Protein AF-A0A3A1YLL5-F1 (afdb_monomer)

Sequence (174 aa):
MNLFQMTNPRQRRIVLMLLIAIVAGILSAFVKDGWESTFPPRGVNDVPPPVLFLEVFGVNVADKTYTILGVTGNWAAMLTHLIFSIVMAAIYCVLAEILPKVRMFKGAVFGYAAALSAHYVVLPMLGIPREFSIPGFLSELGGTLLWIWSIEVFRAYMREGATGYKNAEDMPVK

Organism: NCBI:txid2028574

Structure (mmCIF, N/CA/C/O backbone):
data_AF-A0A3A1YLL5-F1
#
_entry.id   AF-A0A3A1YLL5-F1
#
loop_
_atom_site.group_PDB
_atom_site.id
_atom_site.type_symbol
_atom_site.label_atom_id
_atom_site.label_alt_id
_atom_site.label_comp_id
_atom_site.label_asym_id
_atom_site.label_entity_id
_atom_site.label_seq_id
_atom_site.pdbx_PDB_ins_code
_atom_site.Cartn_x
_atom_site.Cartn_y
_atom_site.Cartn_z
_atom_site.occupancy
_atom_site.B_iso_or_equiv
_atom_site.auth_seq_id
_atom_site.auth_comp_id
_atom_site.auth_asym_id
_atom_site.auth_atom_id
_atom_site.pdbx_PDB_model_num
ATOM 1 N N . MET A 1 1 ? -3.828 -9.958 23.311 1.00 66.69 1 MET A N 1
ATOM 2 C CA . MET A 1 1 ? -4.683 -10.072 22.106 1.00 66.69 1 MET A CA 1
ATOM 3 C C . MET A 1 1 ? -4.225 -11.245 21.257 1.00 66.69 1 MET A C 1
ATOM 5 O O . MET A 1 1 ? -3.043 -11.300 20.922 1.00 66.69 1 MET A O 1
ATOM 9 N N . ASN A 1 2 ? -5.146 -12.154 20.930 1.00 88.44 2 ASN A N 1
ATOM 10 C CA . ASN A 1 2 ? -4.920 -13.284 20.016 1.00 88.44 2 ASN A CA 1
ATOM 11 C C . ASN A 1 2 ? -4.678 -12.769 18.576 1.00 88.44 2 ASN A C 1
ATOM 13 O O . ASN A 1 2 ? -5.120 -11.670 18.236 1.00 88.44 2 ASN A O 1
ATOM 17 N N . LEU A 1 3 ? -3.971 -13.540 17.741 1.00 85.44 3 LEU A N 1
ATOM 18 C CA . LEU A 1 3 ? -3.705 -13.237 16.332 1.00 85.44 3 LEU A CA 1
ATOM 19 C C . LEU A 1 3 ? -4.995 -13.004 15.533 1.00 85.44 3 LEU A C 1
ATOM 21 O O . LEU A 1 3 ? -5.035 -12.098 14.711 1.00 85.44 3 LEU A O 1
ATOM 25 N N . PHE A 1 4 ? -6.044 -13.776 15.825 1.00 92.62 4 PHE A N 1
ATOM 26 C CA . PHE A 1 4 ? -7.328 -13.745 15.113 1.00 92.62 4 PHE A CA 1
ATOM 27 C C . PHE A 1 4 ? -8.428 -12.973 15.854 1.00 92.62 4 PHE A C 1
ATOM 29 O O . PHE A 1 4 ? -9.604 -13.073 15.513 1.00 92.62 4 PHE A O 1
ATOM 36 N N . GLN A 1 5 ? -8.073 -12.219 16.898 1.00 94.19 5 GLN A N 1
ATOM 37 C CA . GLN A 1 5 ? -9.057 -11.453 17.657 1.00 94.19 5 GLN A CA 1
ATOM 38 C C . GLN A 1 5 ? -9.631 -10.330 16.792 1.00 94.19 5 GLN A C 1
ATOM 40 O O . GLN A 1 5 ? -8.902 -9.425 16.398 1.00 94.19 5 GLN A O 1
ATOM 45 N N . MET A 1 6 ? -10.936 -10.371 16.536 1.00 97.00 6 MET A N 1
ATOM 46 C CA . MET A 1 6 ? -11.632 -9.356 15.746 1.00 97.00 6 MET A CA 1
ATOM 47 C C . MET A 1 6 ? -12.156 -8.208 16.624 1.00 97.00 6 MET A C 1
ATOM 49 O O . MET A 1 6 ? -12.424 -8.391 17.812 1.00 97.00 6 MET A O 1
ATOM 53 N N . THR A 1 7 ? -12.347 -7.030 16.031 1.00 97.12 7 THR A N 1
ATOM 54 C CA . THR A 1 7 ? -12.995 -5.865 16.669 1.00 97.12 7 THR A CA 1
ATOM 55 C C . THR A 1 7 ? -14.506 -6.065 16.816 1.00 97.12 7 THR A C 1
ATOM 57 O O . THR A 1 7 ? -15.091 -6.903 16.122 1.00 97.12 7 THR A O 1
ATOM 60 N N . ASN A 1 8 ? -15.182 -5.290 17.672 1.00 96.75 8 ASN A N 1
ATOM 61 C CA . ASN A 1 8 ? -16.643 -5.359 17.776 1.00 96.75 8 ASN A CA 1
ATOM 62 C C . ASN A 1 8 ? -17.290 -4.798 16.490 1.00 96.75 8 ASN A C 1
ATOM 64 O O . ASN A 1 8 ? -16.961 -3.676 16.097 1.00 96.75 8 ASN A O 1
ATOM 68 N N . PRO A 1 9 ? -18.244 -5.503 15.847 1.00 96.56 9 PRO A N 1
ATOM 69 C CA . PRO A 1 9 ? -18.922 -5.013 14.645 1.00 96.56 9 PRO A CA 1
ATOM 70 C C . PRO A 1 9 ? -19.507 -3.597 14.760 1.00 96.56 9 PRO A C 1
ATOM 72 O O . PRO A 1 9 ? -19.460 -2.848 13.788 1.00 96.56 9 PRO A O 1
ATOM 75 N N . ARG A 1 10 ? -19.991 -3.187 15.943 1.00 96.50 10 ARG A N 1
ATOM 76 C CA . ARG A 1 10 ? -20.566 -1.845 16.174 1.00 96.50 10 ARG A CA 1
ATOM 77 C C . ARG A 1 10 ? -19.543 -0.709 16.074 1.00 96.50 10 ARG A C 1
ATOM 79 O O . ARG A 1 10 ? -19.911 0.428 15.771 1.00 96.50 10 ARG A O 1
ATOM 86 N N . GLN A 1 11 ? -18.269 -1.012 16.312 1.00 96.94 11 GLN A N 1
ATOM 87 C CA . GLN A 1 11 ? -17.168 -0.050 16.250 1.00 96.94 11 GLN A CA 1
ATOM 88 C C . GLN A 1 11 ? -16.622 0.131 14.825 1.00 96.94 11 GLN A C 1
ATOM 90 O O . GLN A 1 11 ? -15.926 1.110 14.553 1.00 96.94 11 GLN A O 1
ATOM 95 N N . ARG A 1 12 ? -16.930 -0.798 13.908 1.00 97.31 12 ARG A N 1
ATOM 96 C CA . ARG A 1 12 ? -16.380 -0.810 12.548 1.00 97.31 12 ARG A CA 1
ATOM 97 C C . ARG A 1 12 ? -17.029 0.265 11.680 1.00 97.31 12 ARG A C 1
ATOM 99 O O . ARG A 1 12 ? -18.240 0.494 11.733 1.00 97.31 12 ARG A O 1
ATOM 106 N N . ARG A 1 13 ? -16.227 0.906 10.836 1.00 97.88 13 ARG A N 1
ATOM 107 C CA . ARG A 1 13 ? -16.648 1.926 9.867 1.00 97.88 13 ARG A CA 1
ATOM 108 C C . ARG A 1 13 ? -16.160 1.549 8.470 1.00 97.88 13 ARG A C 1
ATOM 110 O O . ARG A 1 13 ? -15.304 2.209 7.899 1.00 97.88 13 ARG A O 1
ATOM 117 N N . ILE A 1 14 ? -16.715 0.469 7.916 1.00 98.31 14 ILE A N 1
ATOM 118 C CA . ILE A 1 14 ? -16.252 -0.120 6.645 1.00 98.31 14 ILE A CA 1
ATOM 119 C C . ILE A 1 14 ? -16.345 0.868 5.478 1.00 98.31 14 ILE A C 1
ATOM 121 O O . ILE A 1 14 ? -15.374 1.039 4.750 1.00 98.31 14 ILE A O 1
ATOM 125 N N . VAL A 1 15 ? -17.470 1.576 5.337 1.00 98.38 15 VAL A N 1
ATOM 126 C CA . VAL A 1 15 ? -17.636 2.586 4.275 1.00 98.38 15 VAL A CA 1
ATOM 127 C C . VAL A 1 15 ? -16.593 3.698 4.408 1.00 98.38 15 VAL A C 1
ATOM 129 O O . VAL A 1 15 ? -15.952 4.061 3.429 1.00 98.38 15 VAL A O 1
ATOM 132 N N . LEU A 1 16 ? -16.355 4.182 5.632 1.00 98.50 16 LEU A N 1
ATOM 133 C CA . LEU A 1 16 ? -15.312 5.173 5.900 1.00 98.50 16 LEU A CA 1
ATOM 134 C C . LEU A 1 16 ? -13.921 4.639 5.527 1.00 98.50 16 LEU A C 1
ATOM 136 O O . LEU A 1 16 ? -13.140 5.369 4.929 1.00 98.50 16 LEU A O 1
ATOM 140 N N . MET A 1 17 ? -13.613 3.375 5.838 1.00 98.69 17 MET A N 1
ATOM 141 C CA . MET A 1 17 ? -12.328 2.764 5.479 1.00 98.69 17 MET A CA 1
ATOM 142 C C . MET A 1 17 ? -12.115 2.708 3.968 1.00 98.69 17 MET A C 1
ATOM 144 O O . MET A 1 17 ? -11.004 2.963 3.517 1.00 98.69 17 MET A O 1
ATOM 148 N N . LEU A 1 18 ? -13.162 2.419 3.190 1.00 98.75 18 LEU A N 1
ATOM 149 C CA . LEU A 1 18 ? -13.087 2.430 1.727 1.00 98.75 18 LEU A CA 1
ATOM 150 C C . LEU A 1 18 ? -12.832 3.841 1.181 1.00 98.75 18 LEU A C 1
ATOM 152 O O . LEU A 1 18 ? -11.998 4.004 0.298 1.00 98.75 18 LEU A O 1
ATOM 156 N N . LEU A 1 19 ? -13.483 4.867 1.738 1.00 98.69 19 LEU A N 1
ATOM 157 C CA . LEU A 1 19 ? -13.240 6.261 1.341 1.00 98.69 19 LEU A CA 1
ATOM 158 C C . LEU A 1 19 ? -11.813 6.713 1.683 1.00 98.69 19 LEU A C 1
ATOM 160 O O . LEU A 1 19 ? -11.126 7.308 0.855 1.00 98.69 19 LEU A O 1
ATOM 164 N N . ILE A 1 20 ? -11.344 6.386 2.888 1.00 98.75 20 ILE A N 1
ATOM 165 C CA . ILE A 1 20 ? -9.977 6.670 3.336 1.00 98.75 20 ILE A CA 1
ATOM 166 C C . ILE A 1 20 ? -8.951 5.939 2.464 1.00 98.75 20 ILE A C 1
ATOM 168 O O . ILE A 1 20 ? -7.919 6.513 2.122 1.00 98.75 20 ILE A O 1
ATOM 172 N N . ALA A 1 21 ? -9.231 4.696 2.071 1.00 98.69 21 ALA A N 1
ATOM 173 C CA . ALA A 1 21 ? -8.340 3.898 1.240 1.00 98.69 21 ALA A CA 1
ATOM 174 C C . ALA A 1 21 ? -8.070 4.507 -0.139 1.00 98.69 21 ALA A C 1
ATOM 176 O O . ALA A 1 21 ? -6.970 4.336 -0.653 1.00 98.69 21 ALA A O 1
ATOM 177 N N . ILE A 1 22 ? -9.020 5.248 -0.717 1.00 98.75 22 ILE A N 1
ATOM 178 C CA . ILE A 1 22 ? -8.796 5.965 -1.981 1.00 98.75 22 ILE A CA 1
ATOM 179 C C . ILE A 1 22 ? -7.676 6.992 -1.794 1.00 98.75 22 ILE A C 1
ATOM 181 O O . ILE A 1 22 ? -6.692 6.983 -2.529 1.00 98.75 22 ILE A O 1
ATOM 185 N N . VAL A 1 23 ? -7.783 7.833 -0.762 1.00 98.75 23 VAL A N 1
ATOM 186 C CA . VAL A 1 23 ? -6.782 8.870 -0.467 1.00 98.75 23 VAL A CA 1
ATOM 187 C C . VAL A 1 23 ? -5.444 8.241 -0.076 1.00 98.75 23 VAL A C 1
ATOM 189 O O . VAL A 1 23 ? -4.405 8.590 -0.633 1.00 98.75 23 VAL A O 1
ATOM 192 N N . ALA A 1 24 ? -5.468 7.272 0.841 1.00 98.69 24 ALA A N 1
ATOM 193 C CA . ALA A 1 24 ? -4.274 6.578 1.308 1.00 98.69 24 ALA A CA 1
ATOM 194 C C . ALA A 1 24 ? -3.558 5.828 0.170 1.00 98.69 24 ALA A C 1
ATOM 196 O O . ALA A 1 24 ? -2.332 5.869 0.079 1.00 98.69 24 ALA A O 1
ATOM 197 N N . GLY A 1 25 ? -4.309 5.178 -0.721 1.00 98.62 25 GLY A N 1
ATOM 198 C CA . GLY A 1 25 ? -3.788 4.460 -1.881 1.00 98.62 25 GLY A CA 1
ATOM 199 C C . GLY A 1 25 ? -3.133 5.383 -2.905 1.00 98.62 25 GLY A C 1
ATOM 200 O O . GLY A 1 25 ? -2.037 5.082 -3.373 1.00 98.62 25 GLY A O 1
ATOM 201 N N . ILE A 1 26 ? -3.747 6.536 -3.198 1.00 98.62 26 ILE A N 1
ATOM 202 C CA . ILE A 1 26 ? -3.168 7.538 -4.105 1.00 98.62 26 ILE A CA 1
ATOM 203 C C . ILE A 1 26 ? -1.854 8.080 -3.540 1.00 98.62 26 ILE A C 1
ATOM 205 O O . ILE A 1 26 ? -0.824 8.034 -4.209 1.00 98.62 26 ILE A O 1
ATOM 209 N N . LEU A 1 27 ? -1.868 8.563 -2.296 1.00 98.62 27 LEU A N 1
ATOM 210 C CA . LEU A 1 27 ? -0.688 9.185 -1.690 1.00 98.62 27 LEU A CA 1
ATOM 211 C C . LEU A 1 27 ? 0.453 8.180 -1.504 1.00 98.62 27 LEU A C 1
ATOM 213 O O . LEU A 1 27 ? 1.604 8.493 -1.795 1.00 98.62 27 LEU A O 1
ATOM 217 N N . SER A 1 28 ? 0.145 6.954 -1.077 1.00 98.50 28 SER A N 1
ATOM 218 C CA . SER A 1 28 ? 1.159 5.906 -0.928 1.00 98.50 28 SER A CA 1
ATOM 219 C C . SER A 1 28 ? 1.750 5.450 -2.264 1.00 98.50 28 SER A C 1
ATOM 221 O O . SER A 1 28 ? 2.937 5.128 -2.300 1.00 98.50 28 SER A O 1
ATOM 223 N N . ALA A 1 29 ? 0.984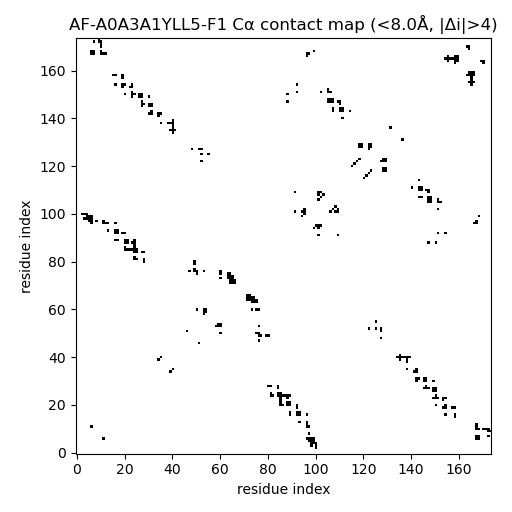 5.469 -3.363 1.00 97.69 29 ALA A N 1
ATOM 224 C CA . ALA A 1 29 ? 1.519 5.171 -4.692 1.00 97.69 29 ALA A CA 1
ATOM 225 C C . ALA A 1 29 ? 2.632 6.158 -5.072 1.00 97.69 29 ALA A C 1
ATOM 227 O O . ALA A 1 29 ? 3.690 5.729 -5.521 1.00 97.69 29 ALA A O 1
ATOM 228 N N . PHE A 1 30 ? 2.433 7.455 -4.810 1.00 97.19 30 PHE A N 1
ATOM 229 C CA . PHE A 1 30 ? 3.466 8.472 -5.028 1.00 97.19 30 PHE A CA 1
ATOM 230 C C . PHE A 1 30 ? 4.668 8.310 -4.093 1.00 97.19 30 PHE A C 1
ATOM 232 O O . PHE A 1 30 ? 5.800 8.522 -4.516 1.00 97.19 30 PHE A O 1
ATOM 239 N N . VAL A 1 31 ? 4.457 7.895 -2.839 1.00 98.12 31 VAL A N 1
ATOM 240 C CA . VAL A 1 31 ? 5.571 7.585 -1.922 1.00 98.12 31 VAL A CA 1
ATOM 241 C C . VAL A 1 31 ? 6.416 6.428 -2.461 1.00 98.12 31 VAL A C 1
ATOM 243 O O . VAL A 1 31 ? 7.645 6.510 -2.458 1.00 98.12 31 VAL A O 1
ATOM 246 N N . LYS A 1 32 ? 5.772 5.361 -2.947 1.00 96.44 32 LYS A N 1
ATOM 247 C CA . LYS A 1 32 ? 6.456 4.210 -3.551 1.00 96.44 32 LYS A CA 1
ATOM 248 C C . LYS A 1 32 ? 7.209 4.611 -4.816 1.00 96.44 32 LYS A C 1
ATOM 250 O O . LYS A 1 32 ? 8.373 4.258 -4.953 1.00 96.44 32 LYS A O 1
ATOM 255 N N . ASP A 1 33 ? 6.574 5.380 -5.692 1.00 93.81 33 ASP A N 1
ATOM 256 C CA . ASP A 1 33 ? 7.180 5.865 -6.935 1.00 93.81 33 ASP A CA 1
ATOM 257 C C . ASP A 1 33 ? 8.387 6.786 -6.675 1.00 93.81 33 ASP A C 1
ATOM 259 O O . ASP A 1 33 ? 9.442 6.640 -7.294 1.00 93.81 33 ASP A O 1
ATOM 263 N N . GLY A 1 34 ? 8.293 7.668 -5.673 1.00 95.50 34 GLY A N 1
ATOM 264 C CA . GLY A 1 34 ? 9.414 8.502 -5.233 1.00 95.50 34 GLY A CA 1
ATOM 265 C C . GLY A 1 34 ? 10.584 7.685 -4.671 1.00 95.50 34 GLY A C 1
ATOM 266 O O . GLY A 1 34 ? 11.748 7.992 -4.947 1.00 95.50 34 GLY A O 1
ATOM 267 N N . TRP A 1 35 ? 10.290 6.610 -3.930 1.00 97.19 35 TRP A N 1
ATOM 268 C CA . TRP A 1 35 ? 11.315 5.662 -3.488 1.00 97.19 35 TRP A CA 1
ATOM 269 C C . TRP A 1 35 ? 11.985 4.968 -4.674 1.00 97.19 35 TRP A C 1
ATOM 271 O O . TRP A 1 35 ? 13.209 4.959 -4.751 1.00 97.19 35 TRP A O 1
ATOM 281 N N . GLU A 1 36 ? 11.210 4.428 -5.615 1.00 93.50 36 GLU A N 1
ATOM 282 C CA . GLU A 1 36 ? 11.748 3.720 -6.784 1.00 93.50 36 GLU A CA 1
ATOM 283 C C . GLU A 1 36 ? 12.529 4.640 -7.726 1.00 93.50 36 GLU A C 1
ATOM 285 O O . GLU A 1 36 ? 13.500 4.202 -8.335 1.00 93.50 36 GLU A O 1
ATOM 290 N N . SER A 1 37 ? 12.174 5.923 -7.794 1.00 90.88 37 SER A N 1
ATOM 291 C CA . SER A 1 37 ? 12.952 6.922 -8.533 1.00 90.88 37 SER A CA 1
ATOM 292 C C . SER A 1 37 ? 14.329 7.172 -7.907 1.00 90.88 37 SER A C 1
ATOM 294 O O . SER A 1 37 ? 15.292 7.444 -8.618 1.00 90.88 37 SER A O 1
ATOM 296 N N . THR A 1 38 ? 14.438 7.070 -6.577 1.00 94.06 38 THR A N 1
ATOM 297 C CA . THR A 1 38 ? 15.698 7.287 -5.845 1.00 94.06 38 THR A CA 1
ATOM 298 C C . THR A 1 38 ? 16.539 6.014 -5.769 1.00 94.06 38 THR A C 1
ATOM 300 O O . THR A 1 38 ? 17.763 6.060 -5.881 1.00 94.06 38 THR A O 1
ATOM 303 N N . PHE A 1 39 ? 15.886 4.870 -5.571 1.00 94.50 39 PHE A N 1
ATOM 304 C CA . PHE A 1 39 ? 16.518 3.566 -5.443 1.00 94.50 39 PHE A CA 1
ATOM 305 C C . PHE A 1 39 ? 15.796 2.551 -6.341 1.00 94.50 39 PHE A C 1
ATOM 307 O O . PHE A 1 39 ? 14.889 1.855 -5.878 1.00 94.50 39 PHE A O 1
ATOM 314 N N . PRO A 1 40 ? 16.166 2.466 -7.632 1.00 92.88 40 PRO A N 1
ATOM 315 C CA . PRO A 1 40 ? 15.441 1.660 -8.610 1.00 92.88 40 PRO A CA 1
ATOM 316 C C . PRO A 1 40 ? 15.437 0.161 -8.278 1.00 92.88 40 PRO A C 1
ATOM 318 O O . PRO A 1 40 ? 16.490 -0.401 -7.967 1.00 92.88 40 PRO A O 1
ATOM 321 N N . PRO A 1 41 ? 14.282 -0.528 -8.378 1.00 91.19 41 PRO A N 1
ATOM 322 C CA . PRO A 1 41 ? 14.200 -1.969 -8.137 1.00 91.19 41 PRO A CA 1
ATOM 323 C C . PRO A 1 41 ? 14.626 -2.813 -9.348 1.00 91.19 41 PRO A C 1
ATOM 325 O O . PRO A 1 41 ? 14.665 -4.040 -9.250 1.00 91.19 41 PRO A O 1
ATOM 328 N N . ARG A 1 42 ? 14.887 -2.167 -10.490 1.00 89.56 42 ARG A N 1
ATOM 329 C CA . ARG A 1 42 ? 15.156 -2.773 -11.799 1.00 89.56 42 ARG A CA 1
ATOM 330 C C . ARG A 1 42 ? 16.065 -1.872 -12.641 1.00 89.56 42 ARG A C 1
ATOM 332 O O . ARG A 1 42 ? 16.243 -0.697 -12.312 1.00 89.56 42 ARG A O 1
ATOM 339 N N . GLY A 1 43 ? 16.663 -2.433 -13.685 1.00 86.50 43 GLY A N 1
ATOM 340 C CA . GLY A 1 43 ? 17.537 -1.729 -14.616 1.00 86.50 43 GLY A CA 1
ATOM 341 C C . GLY A 1 43 ? 16.792 -0.712 -15.481 1.00 86.50 43 GLY A C 1
ATOM 342 O O . GLY A 1 43 ? 15.574 -0.757 -15.631 1.00 86.50 43 GLY A O 1
ATOM 343 N N . VAL A 1 44 ? 17.547 0.210 -16.083 1.00 81.38 44 VAL A N 1
ATOM 344 C CA . VAL A 1 44 ? 17.004 1.308 -16.910 1.00 81.38 44 VAL A CA 1
ATOM 345 C C . VAL A 1 44 ? 16.271 0.797 -18.157 1.00 81.38 44 VAL A C 1
ATOM 347 O O . VAL A 1 44 ? 15.332 1.436 -18.620 1.00 81.38 44 VAL A O 1
ATOM 350 N N . ASN A 1 45 ? 16.684 -0.358 -18.682 1.00 83.44 45 ASN A N 1
ATOM 351 C CA . ASN A 1 45 ? 16.112 -0.954 -19.891 1.00 83.44 45 ASN A CA 1
ATOM 352 C C . ASN A 1 45 ? 15.038 -2.013 -19.590 1.00 83.44 45 ASN A C 1
ATOM 354 O O . ASN A 1 45 ? 14.490 -2.598 -20.524 1.00 83.44 45 ASN A O 1
ATOM 358 N N . ASP A 1 46 ? 14.744 -2.273 -18.313 1.00 86.44 46 ASP A N 1
ATOM 359 C CA . ASP A 1 46 ? 13.796 -3.313 -17.930 1.00 86.44 46 ASP A CA 1
ATOM 360 C C . ASP A 1 46 ? 12.366 -2.802 -18.077 1.00 86.44 46 ASP A C 1
ATOM 362 O O . ASP A 1 46 ? 12.000 -1.734 -17.572 1.00 86.44 46 ASP A O 1
ATOM 366 N N . VAL A 1 47 ? 11.524 -3.602 -18.728 1.00 86.25 47 VAL A N 1
ATOM 367 C CA . VAL A 1 47 ? 10.109 -3.275 -18.884 1.00 86.25 47 VAL A CA 1
ATOM 368 C C . VAL A 1 47 ? 9.410 -3.385 -17.519 1.00 86.25 47 VAL A C 1
ATOM 370 O O . VAL A 1 47 ? 9.468 -4.437 -16.876 1.00 86.25 47 VAL A O 1
ATOM 373 N N . PRO A 1 48 ? 8.731 -2.328 -17.037 1.00 87.62 48 PRO A N 1
ATOM 374 C CA . PRO A 1 48 ? 8.046 -2.367 -15.751 1.00 87.62 48 PRO A CA 1
ATOM 375 C C . PRO A 1 48 ? 6.934 -3.433 -15.711 1.00 87.62 48 PRO A C 1
ATOM 377 O O . PRO A 1 48 ? 6.175 -3.549 -16.675 1.00 87.62 48 PRO A O 1
ATOM 380 N N . PRO A 1 49 ? 6.719 -4.129 -14.576 1.00 90.25 49 PRO A N 1
ATOM 381 C CA . PRO A 1 49 ? 5.638 -5.110 -14.449 1.00 90.25 49 PRO A CA 1
ATOM 382 C C . PRO A 1 49 ? 4.233 -4.607 -14.827 1.00 90.25 49 PRO A C 1
ATOM 384 O O . PRO A 1 49 ? 3.494 -5.381 -15.428 1.00 90.25 49 PRO A O 1
ATOM 387 N N . PRO A 1 50 ? 3.835 -3.342 -14.554 1.00 91.38 50 PRO A N 1
ATOM 388 C CA . PRO A 1 50 ? 2.535 -2.834 -14.996 1.00 91.38 50 PRO A CA 1
ATOM 389 C C . PRO A 1 50 ? 2.346 -2.823 -16.519 1.00 91.38 50 PRO A C 1
ATOM 391 O O . PRO A 1 50 ? 1.226 -3.005 -16.986 1.00 91.38 50 PRO A O 1
ATOM 394 N N . VAL A 1 51 ? 3.422 -2.631 -17.292 1.00 92.00 51 VAL A N 1
ATOM 395 C CA . VAL A 1 51 ? 3.379 -2.710 -18.761 1.00 92.00 51 VAL A CA 1
ATOM 396 C C . VAL A 1 51 ? 3.113 -4.148 -19.191 1.00 92.00 51 VAL A C 1
ATOM 398 O O . VAL A 1 51 ? 2.124 -4.403 -19.872 1.00 92.00 51 VAL A O 1
ATOM 401 N N . LEU A 1 52 ? 3.936 -5.086 -18.716 1.00 92.06 52 LEU A N 1
ATOM 402 C CA . LEU A 1 52 ? 3.808 -6.507 -19.051 1.00 92.06 52 LEU A CA 1
ATOM 403 C C . LEU A 1 52 ? 2.441 -7.063 -18.626 1.00 92.06 52 LEU A C 1
ATOM 405 O O . LEU A 1 52 ? 1.817 -7.829 -19.354 1.00 92.06 52 LEU A O 1
ATOM 409 N N . PHE A 1 53 ? 1.940 -6.635 -17.464 1.00 93.81 53 PHE A N 1
ATOM 410 C CA . PHE A 1 53 ? 0.613 -7.000 -16.976 1.00 93.81 53 PHE A CA 1
ATOM 411 C C . PHE A 1 53 ? -0.489 -6.576 -17.951 1.00 93.81 53 PHE A C 1
ATOM 413 O O . PHE A 1 53 ? -1.365 -7.375 -18.261 1.00 93.81 53 PHE A O 1
ATOM 420 N N . LEU A 1 54 ? -0.451 -5.340 -18.454 1.00 94.56 54 LEU A N 1
ATOM 421 C CA . LEU A 1 54 ? -1.427 -4.850 -19.428 1.00 94.56 54 LEU A CA 1
ATOM 422 C C . LEU A 1 54 ? -1.329 -5.596 -20.771 1.00 94.56 54 LEU A C 1
ATOM 424 O O . LEU A 1 54 ? -2.359 -5.920 -21.367 1.00 94.56 54 LEU A O 1
ATOM 428 N N . GLU A 1 55 ? -0.116 -5.921 -21.219 1.00 93.75 55 GLU A N 1
ATOM 429 C CA . GLU A 1 55 ? 0.123 -6.672 -22.458 1.00 93.75 55 GLU A CA 1
ATOM 430 C C . GLU A 1 55 ? -0.441 -8.097 -22.406 1.00 93.75 55 GLU A C 1
ATOM 432 O O . GLU A 1 55 ? -1.005 -8.557 -23.400 1.00 93.75 55 GLU A O 1
ATOM 437 N N . VAL A 1 56 ? -0.398 -8.765 -21.243 1.00 94.44 56 VAL A N 1
ATOM 438 C CA . VAL A 1 56 ? -1.052 -10.077 -21.036 1.00 94.44 56 VAL A CA 1
ATOM 439 C C . VAL A 1 56 ? -2.554 -10.021 -21.341 1.00 94.44 56 VAL A C 1
ATOM 441 O O . VAL A 1 56 ? -3.122 -10.997 -21.827 1.00 94.44 56 VAL A O 1
ATOM 444 N N . PHE A 1 57 ? -3.200 -8.874 -21.124 1.00 93.69 57 PHE A N 1
ATOM 445 C CA . PHE A 1 57 ? -4.616 -8.658 -21.446 1.00 93.69 57 PHE A CA 1
ATOM 446 C C . PHE A 1 57 ? -4.841 -8.022 -22.828 1.00 93.69 57 PHE A C 1
ATOM 448 O O . PHE A 1 57 ? -5.938 -7.543 -23.116 1.00 93.69 57 PHE A O 1
ATOM 455 N N . GLY A 1 58 ? -3.824 -8.012 -23.694 1.00 93.44 58 GLY A N 1
ATOM 456 C CA . GLY A 1 58 ? -3.918 -7.499 -25.062 1.00 93.44 58 GLY A CA 1
ATOM 457 C C . GLY A 1 58 ? -3.970 -5.972 -25.163 1.00 93.44 58 GLY A C 1
ATOM 458 O O . GLY A 1 58 ? -4.345 -5.438 -26.208 1.00 93.44 58 GLY A O 1
ATOM 459 N N . VAL A 1 59 ? -3.613 -5.245 -24.101 1.00 93.44 59 VAL A N 1
ATOM 460 C CA . VAL A 1 59 ? -3.572 -3.780 -24.122 1.00 93.44 59 VAL A CA 1
ATOM 461 C C . VAL A 1 59 ? -2.227 -3.324 -24.682 1.00 93.44 59 VAL A C 1
ATOM 463 O O . VAL A 1 59 ? -1.194 -3.475 -24.037 1.00 93.44 59 VAL A O 1
ATOM 466 N N . ASN A 1 60 ? -2.237 -2.702 -25.864 1.00 91.50 60 ASN A N 1
ATOM 467 C CA . ASN A 1 60 ? -1.043 -2.052 -26.406 1.00 91.50 60 ASN A CA 1
ATOM 468 C C . ASN A 1 60 ? -0.731 -0.782 -25.601 1.00 91.50 60 ASN A C 1
ATOM 470 O O . ASN A 1 60 ? -1.534 0.155 -25.582 1.00 91.50 60 ASN A O 1
ATOM 474 N N . VAL A 1 61 ? 0.420 -0.759 -24.929 1.00 90.38 61 VAL A N 1
ATOM 475 C CA . VAL A 1 61 ? 0.857 0.369 -24.098 1.00 90.38 61 VAL A CA 1
ATOM 476 C C . VAL A 1 61 ? 1.900 1.270 -24.763 1.00 90.38 61 VAL A C 1
ATOM 478 O O . VAL A 1 61 ? 2.238 2.299 -24.180 1.00 90.38 61 VAL A O 1
ATOM 481 N N . ALA A 1 62 ? 2.418 0.911 -25.942 1.00 88.06 62 ALA A N 1
ATOM 482 C CA . ALA A 1 62 ? 3.559 1.587 -26.567 1.00 88.06 62 ALA A CA 1
ATOM 483 C C . ALA A 1 62 ? 3.281 3.072 -26.859 1.00 88.06 62 ALA A C 1
ATOM 485 O O . ALA A 1 62 ? 4.160 3.918 -26.714 1.00 88.06 62 ALA A O 1
ATOM 486 N N . ASP A 1 63 ? 2.036 3.390 -27.212 1.00 90.38 63 ASP A N 1
ATOM 487 C CA . ASP A 1 63 ? 1.552 4.740 -27.504 1.00 90.38 63 ASP A CA 1
ATOM 488 C C . ASP A 1 63 ? 0.916 5.442 -26.291 1.00 90.38 63 ASP A C 1
ATOM 490 O O . ASP A 1 63 ? 0.522 6.605 -26.375 1.00 90.38 63 ASP A O 1
ATOM 494 N N . LYS A 1 64 ? 0.831 4.771 -25.135 1.00 94.25 64 LYS A N 1
ATOM 495 C CA . LYS A 1 64 ? 0.209 5.307 -23.911 1.00 94.25 64 LYS A CA 1
ATOM 496 C C . LYS A 1 64 ? 1.189 6.140 -23.102 1.00 94.25 64 LYS A C 1
ATOM 498 O O . LYS A 1 64 ? 1.346 5.964 -21.893 1.00 94.25 64 LYS A O 1
ATOM 503 N N . THR A 1 65 ? 1.864 7.048 -23.790 1.00 93.94 65 THR A N 1
ATOM 504 C CA . THR A 1 65 ? 2.921 7.884 -23.236 1.00 93.94 65 THR A CA 1
ATOM 505 C C . THR A 1 65 ? 2.507 9.348 -23.164 1.00 93.94 65 THR A C 1
ATOM 507 O O . THR A 1 65 ? 1.542 9.788 -23.787 1.00 93.94 65 THR A O 1
ATOM 510 N N . TYR A 1 66 ? 3.209 10.104 -22.331 1.00 92.75 66 TYR A N 1
ATOM 511 C CA . TYR A 1 66 ? 3.128 11.556 -22.260 1.00 92.75 66 TYR A CA 1
ATOM 512 C C . TYR A 1 66 ? 4.538 12.111 -22.102 1.00 92.75 66 TYR A C 1
ATOM 514 O O . TYR A 1 66 ? 5.378 11.469 -21.472 1.00 92.75 66 TYR A O 1
ATOM 522 N N . THR A 1 67 ? 4.786 13.312 -22.621 1.00 95.75 67 THR A N 1
ATOM 523 C CA . THR A 1 67 ? 6.070 14.001 -22.455 1.00 95.75 67 THR A CA 1
ATOM 524 C C . THR A 1 67 ? 5.836 15.369 -21.836 1.00 95.75 67 THR A C 1
ATOM 526 O O . THR A 1 67 ? 5.146 16.209 -22.409 1.00 95.75 67 THR A O 1
ATOM 529 N N . ILE A 1 68 ? 6.418 15.601 -20.662 1.00 95.12 68 ILE A N 1
ATOM 530 C CA . ILE A 1 68 ? 6.376 16.889 -19.963 1.00 95.12 68 ILE A CA 1
ATOM 531 C C . ILE A 1 68 ? 7.817 17.307 -19.696 1.00 95.12 68 ILE A C 1
ATOM 533 O O . ILE A 1 68 ? 8.581 16.548 -19.108 1.00 95.12 68 ILE A O 1
ATOM 537 N N . LEU A 1 69 ? 8.195 18.508 -20.148 1.00 95.81 69 LEU A N 1
ATOM 538 C CA . LEU A 1 69 ? 9.547 19.060 -19.967 1.00 95.81 69 LEU A CA 1
ATOM 539 C C . LEU A 1 69 ? 10.673 18.096 -20.408 1.00 95.81 69 LEU A C 1
ATOM 541 O O . LEU A 1 69 ? 11.727 18.030 -19.786 1.00 95.81 69 LEU A O 1
ATOM 545 N N . GLY A 1 70 ? 10.440 17.325 -21.476 1.00 92.56 70 GLY A N 1
ATOM 546 C CA . GLY A 1 70 ? 11.404 16.355 -22.012 1.00 92.56 70 GLY A CA 1
ATOM 547 C C . GLY A 1 70 ? 11.441 15.000 -21.294 1.00 92.56 70 GLY A C 1
ATOM 548 O O . GLY A 1 70 ? 12.115 14.090 -21.768 1.00 92.56 70 GLY A O 1
ATOM 549 N N . VAL A 1 71 ? 10.688 14.821 -20.206 1.00 87.69 71 VAL A N 1
ATOM 550 C CA . VAL A 1 71 ? 10.547 13.533 -19.515 1.00 87.69 71 VAL A CA 1
ATOM 551 C C . VAL A 1 71 ? 9.348 12.791 -20.086 1.00 87.69 71 VAL A C 1
ATOM 553 O O . VAL A 1 71 ? 8.226 13.298 -20.038 1.00 87.69 71 VAL A O 1
ATOM 556 N N . THR A 1 72 ? 9.587 11.596 -20.626 1.00 90.38 72 THR A N 1
ATOM 557 C CA . THR A 1 72 ? 8.531 10.738 -21.174 1.00 90.38 72 THR A CA 1
ATOM 558 C C . THR A 1 72 ? 8.135 9.677 -20.157 1.00 90.38 72 THR A C 1
ATOM 560 O O . THR A 1 72 ? 8.978 8.906 -19.706 1.00 90.38 72 THR A O 1
ATOM 563 N N . GLY A 1 73 ? 6.853 9.633 -19.805 1.00 88.81 73 GLY A N 1
ATOM 564 C CA . GLY A 1 73 ? 6.264 8.617 -18.935 1.00 88.81 73 GLY A CA 1
ATOM 565 C C . GLY A 1 73 ? 5.196 7.807 -19.664 1.00 88.81 73 GLY A C 1
ATOM 566 O O . GLY A 1 73 ? 4.679 8.239 -20.692 1.00 88.81 73 GLY A O 1
ATOM 567 N N . ASN A 1 74 ? 4.843 6.639 -19.125 1.00 92.38 74 ASN A N 1
ATOM 568 C CA . ASN A 1 74 ? 3.722 5.832 -19.607 1.00 92.38 74 ASN A CA 1
ATOM 569 C C . ASN A 1 74 ? 2.539 5.972 -18.640 1.00 92.38 74 ASN A C 1
ATOM 571 O O . ASN A 1 74 ? 2.582 5.464 -17.516 1.00 92.38 74 ASN A O 1
ATOM 575 N N . TRP A 1 75 ? 1.484 6.680 -19.054 1.00 93.06 75 TRP A N 1
ATOM 576 C CA . TRP A 1 75 ? 0.358 6.973 -18.163 1.00 93.06 75 TRP A CA 1
ATOM 577 C C . TRP A 1 75 ? -0.460 5.721 -17.840 1.00 93.06 75 TRP A C 1
ATOM 579 O O . TRP A 1 75 ? -1.028 5.644 -16.754 1.00 93.06 75 TRP A O 1
ATOM 589 N N . ALA A 1 76 ? -0.509 4.729 -18.734 1.00 93.31 76 ALA A N 1
ATOM 590 C CA . ALA A 1 76 ? -1.252 3.493 -18.495 1.00 93.31 76 ALA A CA 1
ATOM 591 C C . ALA A 1 76 ? -0.551 2.600 -17.462 1.00 93.31 76 ALA A C 1
ATOM 593 O O . ALA A 1 76 ? -1.203 2.055 -16.568 1.00 93.31 76 ALA A O 1
ATOM 594 N N . ALA A 1 77 ? 0.779 2.515 -17.527 1.00 91.81 77 ALA A N 1
ATOM 595 C CA . ALA A 1 77 ? 1.585 1.846 -16.512 1.00 91.81 77 ALA A CA 1
ATOM 596 C C . ALA A 1 77 ? 1.437 2.531 -15.141 1.00 91.81 77 ALA A C 1
ATOM 598 O O . ALA A 1 77 ? 1.176 1.863 -14.139 1.00 91.81 77 ALA A O 1
ATOM 599 N N . MET A 1 78 ? 1.523 3.867 -15.109 1.00 91.44 78 MET A N 1
ATOM 600 C CA . MET A 1 78 ? 1.327 4.661 -13.892 1.00 91.44 78 MET A CA 1
ATOM 601 C C . MET A 1 78 ? -0.077 4.463 -13.304 1.00 91.44 78 MET A C 1
ATOM 603 O O . MET A 1 78 ? -0.221 4.219 -12.107 1.00 91.44 78 MET A O 1
ATOM 607 N N . LEU A 1 79 ? -1.119 4.520 -14.138 1.00 94.62 79 LEU A N 1
ATOM 608 C CA . LEU A 1 79 ? -2.504 4.328 -13.708 1.00 94.62 79 LEU A CA 1
ATOM 609 C C . LEU A 1 79 ? -2.735 2.920 -13.149 1.00 94.62 79 LEU A C 1
ATOM 611 O O . LEU A 1 79 ? -3.414 2.768 -12.137 1.00 94.62 79 LEU A O 1
ATOM 615 N N . THR A 1 80 ? -2.137 1.899 -13.762 1.00 94.56 80 THR A N 1
ATOM 616 C CA . THR A 1 80 ? -2.201 0.517 -13.265 1.00 94.56 80 THR A CA 1
ATOM 617 C C . THR A 1 80 ? -1.600 0.413 -11.865 1.00 94.56 80 THR A C 1
ATOM 619 O O . THR A 1 80 ? -2.218 -0.166 -10.971 1.00 94.56 80 THR A O 1
ATOM 622 N N . HIS A 1 81 ? -0.440 1.034 -11.639 1.00 93.00 81 HIS A N 1
ATOM 623 C CA . HIS A 1 81 ? 0.194 1.071 -10.322 1.00 93.00 81 HIS A CA 1
ATOM 624 C C . HIS A 1 81 ? -0.653 1.836 -9.288 1.00 93.00 81 HIS A C 1
ATOM 626 O O . HIS A 1 81 ? -0.826 1.382 -8.155 1.00 93.00 81 HIS A O 1
ATOM 632 N N . LEU A 1 82 ? -1.257 2.959 -9.691 1.00 96.50 82 LEU A N 1
ATOM 633 C CA . LEU A 1 82 ? -2.152 3.749 -8.845 1.00 96.50 82 LEU A CA 1
ATOM 634 C C . LEU A 1 82 ? -3.393 2.952 -8.419 1.00 96.50 82 LEU A C 1
ATOM 636 O O . LEU A 1 82 ? -3.727 2.910 -7.234 1.00 96.50 82 LEU A O 1
ATOM 640 N N . ILE A 1 83 ? -4.057 2.288 -9.368 1.00 97.44 83 ILE A N 1
ATOM 641 C CA . ILE A 1 83 ? -5.236 1.454 -9.101 1.00 97.44 83 ILE A CA 1
ATOM 642 C C . ILE A 1 83 ? -4.860 0.282 -8.195 1.00 97.44 83 ILE A C 1
ATOM 644 O O . ILE A 1 83 ? -5.567 0.026 -7.220 1.00 97.44 83 ILE A O 1
ATOM 648 N N . PHE A 1 84 ? -3.737 -0.392 -8.465 1.00 96.25 84 PHE A N 1
ATOM 649 C CA . PHE A 1 84 ? -3.233 -1.463 -7.606 1.00 96.25 84 PHE A CA 1
ATOM 650 C C . PHE A 1 84 ? -3.052 -0.978 -6.163 1.00 96.25 84 PHE A C 1
ATOM 652 O O . PHE A 1 84 ? -3.543 -1.614 -5.229 1.00 96.25 84 PHE A O 1
ATOM 659 N N . SER A 1 85 ? -2.431 0.190 -5.976 1.00 98.12 85 SER A N 1
ATOM 660 C CA . SER A 1 85 ? -2.243 0.788 -4.654 1.00 98.12 85 SER A CA 1
ATOM 661 C C . SER A 1 85 ? -3.573 1.076 -3.947 1.00 98.12 85 SER A C 1
ATOM 663 O O . SER A 1 85 ? -3.732 0.734 -2.777 1.00 98.12 85 SER A O 1
ATOM 665 N N . ILE A 1 86 ? -4.566 1.636 -4.649 1.00 98.69 86 ILE A N 1
ATOM 666 C CA . ILE A 1 86 ? -5.907 1.899 -4.095 1.00 98.69 86 ILE A CA 1
ATOM 667 C C . ILE A 1 86 ? -6.607 0.600 -3.684 1.00 98.69 86 ILE A C 1
ATOM 669 O O . ILE A 1 86 ? -7.163 0.524 -2.588 1.00 98.69 86 ILE A O 1
ATOM 673 N N . VAL A 1 87 ? -6.569 -0.434 -4.530 1.00 98.56 87 VAL A N 1
ATOM 674 C CA . VAL A 1 87 ? -7.183 -1.738 -4.234 1.00 98.56 87 VAL A CA 1
ATOM 675 C C . VAL A 1 87 ? -6.539 -2.366 -2.999 1.00 98.56 87 VAL A C 1
ATOM 677 O O . VAL A 1 87 ? -7.242 -2.791 -2.080 1.00 98.56 87 VAL A O 1
ATOM 680 N N . MET A 1 88 ? -5.209 -2.370 -2.925 1.00 98.50 88 MET A N 1
ATOM 681 C CA . MET A 1 88 ? -4.492 -2.921 -1.777 1.00 98.50 88 MET A CA 1
ATOM 682 C C . MET A 1 88 ? -4.698 -2.096 -0.505 1.00 98.50 88 MET A C 1
ATOM 684 O O . MET A 1 88 ? -4.857 -2.677 0.569 1.00 98.50 88 MET A O 1
ATOM 688 N N . ALA A 1 89 ? -4.780 -0.768 -0.610 1.00 98.81 89 ALA A N 1
ATOM 689 C CA . ALA A 1 89 ? -5.153 0.098 0.503 1.00 98.81 89 ALA A CA 1
ATOM 690 C C . ALA A 1 89 ? -6.579 -0.195 0.989 1.00 98.81 89 ALA A C 1
ATOM 692 O O . ALA A 1 89 ? -6.812 -0.228 2.194 1.00 98.81 89 ALA A O 1
ATOM 693 N N . ALA A 1 90 ? -7.530 -0.462 0.089 1.00 98.88 90 ALA A N 1
ATOM 694 C CA . ALA A 1 90 ? -8.905 -0.798 0.460 1.00 98.88 90 ALA A CA 1
ATOM 695 C C . ALA A 1 90 ? -8.966 -2.116 1.232 1.00 98.88 90 ALA A C 1
ATOM 697 O O . ALA A 1 90 ? -9.565 -2.171 2.309 1.00 98.88 90 ALA A O 1
ATOM 698 N N . ILE A 1 91 ? -8.276 -3.144 0.729 1.00 98.75 91 ILE A N 1
ATOM 699 C CA . ILE A 1 91 ? -8.126 -4.430 1.417 1.00 98.75 91 ILE A CA 1
ATOM 700 C C . ILE A 1 91 ? -7.495 -4.206 2.795 1.00 98.75 91 ILE A C 1
ATOM 702 O O . ILE A 1 91 ? -8.059 -4.630 3.804 1.00 98.75 91 ILE A O 1
ATOM 706 N N . TYR A 1 92 ? -6.367 -3.496 2.859 1.00 98.75 92 TYR A N 1
ATOM 707 C CA . TYR A 1 92 ? -5.662 -3.233 4.108 1.00 98.75 92 TYR A CA 1
ATOM 708 C C . TYR A 1 92 ? -6.527 -2.477 5.122 1.00 98.75 92 TYR A C 1
ATOM 710 O O . TYR A 1 92 ? -6.662 -2.929 6.254 1.00 98.75 92 TYR A O 1
ATOM 718 N N . CYS A 1 93 ? -7.144 -1.356 4.739 1.00 98.75 93 CYS A N 1
ATOM 719 C CA . CYS A 1 93 ? -7.941 -0.522 5.638 1.00 98.75 93 CYS A CA 1
ATOM 720 C C . CYS A 1 93 ? -9.150 -1.280 6.199 1.00 98.75 93 CYS A C 1
ATOM 722 O O . CYS A 1 93 ? -9.429 -1.192 7.394 1.00 98.75 93 CYS A O 1
ATOM 724 N N . VAL A 1 94 ? -9.841 -2.066 5.366 1.00 98.75 94 VAL A N 1
ATOM 725 C CA . VAL A 1 94 ? -10.965 -2.906 5.803 1.00 98.75 94 VAL A CA 1
ATOM 726 C C . VAL A 1 94 ? -10.487 -4.009 6.745 1.00 98.75 94 VAL A C 1
ATOM 728 O O . VAL A 1 94 ? -11.068 -4.202 7.814 1.00 98.75 94 VAL A O 1
ATOM 731 N N . LEU A 1 95 ? -9.408 -4.710 6.397 1.00 98.38 95 LEU A N 1
ATOM 732 C CA . LEU A 1 95 ? -8.853 -5.757 7.250 1.00 98.38 95 LEU A CA 1
ATOM 733 C C . LEU A 1 95 ? -8.317 -5.194 8.573 1.00 98.38 95 LEU A C 1
ATOM 735 O O . LEU A 1 95 ? -8.553 -5.797 9.611 1.00 98.38 95 LEU A O 1
ATOM 739 N N . ALA A 1 96 ? -7.676 -4.027 8.573 1.00 98.19 96 ALA A N 1
ATOM 740 C CA . ALA A 1 96 ? -7.167 -3.341 9.762 1.00 98.19 96 ALA A CA 1
ATOM 741 C C . ALA A 1 96 ? -8.276 -2.888 10.728 1.00 98.19 96 ALA A C 1
ATOM 743 O O . ALA A 1 96 ? -8.053 -2.837 11.944 1.00 98.19 96 ALA A O 1
ATOM 744 N N . GLU A 1 97 ? -9.457 -2.575 10.190 1.00 98.25 97 GLU A N 1
ATOM 745 C CA . GLU A 1 97 ? -10.668 -2.219 10.939 1.00 98.25 97 GLU A CA 1
ATOM 746 C C . GLU A 1 97 ? -11.319 -3.443 11.601 1.00 98.25 97 GLU A C 1
ATOM 748 O O . GLU A 1 97 ? -11.935 -3.337 12.663 1.00 98.25 97 GLU A O 1
ATOM 753 N N . ILE A 1 98 ? -11.185 -4.616 10.977 1.00 98.19 98 ILE A N 1
ATOM 754 C CA . ILE A 1 98 ? -11.794 -5.876 11.420 1.00 98.19 98 ILE A CA 1
ATOM 755 C C . ILE A 1 98 ? -10.851 -6.668 12.332 1.00 98.19 98 ILE A C 1
ATOM 757 O O . ILE A 1 98 ? -11.283 -7.196 13.357 1.00 98.19 98 ILE A O 1
ATOM 761 N N . LEU A 1 99 ? -9.578 -6.760 11.955 1.00 97.75 99 LEU A N 1
ATOM 762 C CA . LEU A 1 99 ? -8.541 -7.590 12.554 1.00 97.75 99 LEU A CA 1
ATOM 763 C C . LEU A 1 99 ? -7.340 -6.708 12.941 1.00 97.75 99 LEU A C 1
ATOM 765 O O . LEU A 1 99 ? -6.463 -6.454 12.112 1.00 97.75 99 LEU A O 1
ATOM 769 N N . PRO A 1 100 ? -7.233 -6.267 14.208 1.00 96.44 100 PRO A N 1
ATOM 770 C CA . PRO A 1 100 ? -6.206 -5.321 14.645 1.00 96.44 100 PRO A CA 1
ATOM 771 C C . PRO A 1 100 ? -4.772 -5.743 14.343 1.00 96.44 100 PRO A C 1
ATOM 773 O O . PRO A 1 100 ? -3.901 -4.907 14.119 1.00 96.44 100 PRO A O 1
ATOM 776 N N . LYS A 1 101 ? -4.515 -7.052 14.306 1.00 95.81 101 LYS A N 1
ATOM 777 C CA . LYS A 1 101 ? -3.184 -7.604 14.049 1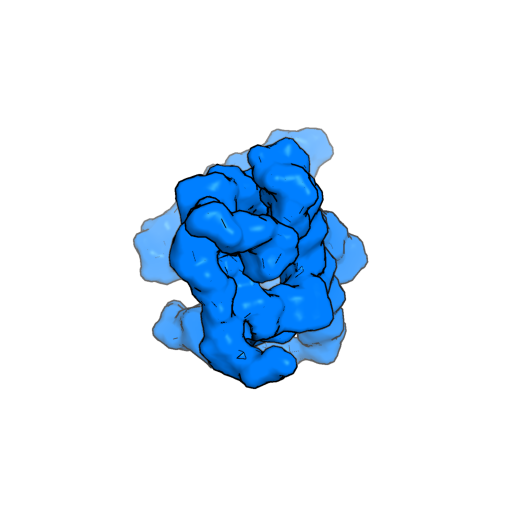.00 95.81 101 LYS A CA 1
ATOM 778 C C . LYS A 1 101 ? -2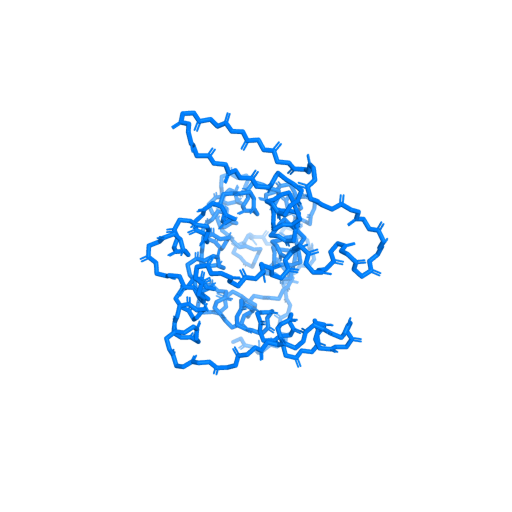.669 -7.331 12.638 1.00 95.81 101 LYS A C 1
ATOM 780 O O . LYS A 1 101 ? -1.459 -7.313 12.461 1.00 95.81 101 LYS A O 1
ATOM 785 N N . VAL A 1 102 ? -3.538 -7.009 11.681 1.00 97.06 102 VAL A N 1
ATOM 786 C CA . VAL A 1 102 ? -3.140 -6.568 10.332 1.00 97.06 102 VAL A CA 1
ATOM 787 C C . VAL A 1 102 ? -2.284 -5.297 10.384 1.00 97.06 102 VAL A C 1
ATOM 789 O O . VAL A 1 102 ? -1.392 -5.126 9.562 1.00 97.06 102 VAL A O 1
ATOM 792 N N . ARG A 1 103 ? -2.470 -4.454 11.410 1.00 97.56 103 ARG A N 1
ATOM 793 C CA . ARG A 1 103 ? -1.695 -3.220 11.629 1.00 97.56 103 ARG A CA 1
ATOM 794 C C . ARG A 1 103 ? -0.329 -3.441 12.275 1.00 97.56 103 ARG A C 1
ATOM 796 O O . ARG A 1 103 ? 0.368 -2.471 12.583 1.00 97.56 103 ARG A O 1
ATOM 803 N N . MET A 1 104 ? 0.068 -4.688 12.541 1.00 96.12 104 MET A N 1
ATOM 804 C CA . MET A 1 104 ? 1.344 -4.978 13.195 1.00 96.12 104 MET A CA 1
ATOM 805 C C . MET A 1 104 ? 2.515 -4.375 12.417 1.00 96.12 104 MET A C 1
ATOM 807 O O . MET A 1 104 ? 2.535 -4.408 11.187 1.00 96.12 104 MET A O 1
ATOM 811 N N . PHE A 1 105 ? 3.467 -3.787 13.146 1.00 97.12 105 PHE A N 1
ATOM 812 C CA . PHE A 1 105 ? 4.580 -3.034 12.559 1.00 97.12 105 PHE A CA 1
ATOM 813 C C . PHE A 1 105 ? 4.111 -2.007 11.520 1.00 97.12 105 PHE A C 1
ATOM 815 O O . PHE A 1 105 ? 4.711 -1.857 10.461 1.00 97.12 105 PHE A O 1
ATOM 822 N N . LYS A 1 106 ? 2.995 -1.329 11.819 1.00 97.25 106 LYS A N 1
ATOM 823 C CA . LYS A 1 106 ? 2.369 -0.332 10.944 1.00 97.25 106 LYS A CA 1
ATOM 824 C C . LYS A 1 106 ? 2.011 -0.880 9.555 1.00 97.25 106 LYS A C 1
ATOM 826 O O . LYS A 1 106 ? 2.164 -0.196 8.552 1.00 97.25 106 LYS A O 1
ATOM 831 N N . GLY A 1 107 ? 1.568 -2.133 9.518 1.00 97.69 107 GLY A N 1
ATOM 832 C CA . GLY A 1 107 ? 1.151 -2.815 8.298 1.00 97.69 107 GLY A CA 1
ATOM 833 C C . GLY A 1 107 ? 2.277 -3.513 7.536 1.00 97.69 107 GLY A C 1
ATOM 834 O O . GLY A 1 107 ? 1.982 -4.197 6.562 1.00 97.69 107 GLY A O 1
ATOM 835 N N . ALA A 1 108 ? 3.540 -3.435 7.978 1.00 98.12 108 ALA A N 1
ATOM 836 C CA . ALA A 1 108 ? 4.679 -4.018 7.257 1.00 98.12 108 ALA A CA 1
ATOM 837 C C . ALA A 1 108 ? 4.484 -5.499 6.889 1.00 98.12 108 ALA A C 1
ATOM 839 O O . ALA A 1 108 ? 4.797 -5.906 5.774 1.00 98.12 108 ALA A O 1
ATOM 840 N N . VAL A 1 109 ? 3.906 -6.301 7.791 1.00 97.25 109 VAL A N 1
ATOM 841 C CA . VAL A 1 109 ? 3.643 -7.726 7.520 1.00 97.25 109 VAL A CA 1
ATOM 842 C C . VAL A 1 109 ? 2.655 -7.912 6.373 1.00 97.25 109 VAL A C 1
ATOM 844 O O . VAL A 1 109 ? 2.892 -8.742 5.499 1.00 97.25 109 VAL A O 1
ATOM 847 N N . PHE A 1 110 ? 1.581 -7.119 6.337 1.00 97.88 110 PHE A N 1
ATOM 848 C CA . PHE A 1 110 ? 0.646 -7.134 5.215 1.00 97.88 110 PHE A CA 1
ATOM 849 C C . PHE A 1 110 ? 1.331 -6.679 3.924 1.00 97.88 110 PHE A C 1
ATOM 851 O O . PHE A 1 110 ? 1.195 -7.345 2.903 1.00 97.88 110 PHE A O 1
ATOM 858 N N . GLY A 1 111 ? 2.091 -5.580 3.971 1.00 98.00 111 GLY A N 1
ATOM 859 C CA . GLY A 1 111 ? 2.776 -5.029 2.801 1.00 98.00 111 GLY A CA 1
ATOM 860 C C . GLY A 1 111 ? 3.742 -6.027 2.169 1.00 98.00 111 GLY A C 1
ATOM 861 O O . GLY A 1 111 ? 3.684 -6.256 0.965 1.00 98.00 111 GLY A O 1
ATOM 862 N N . TYR A 1 112 ? 4.574 -6.692 2.972 1.00 98.00 112 TYR A N 1
ATOM 863 C CA . TYR A 1 112 ? 5.491 -7.709 2.457 1.00 98.00 112 TYR A CA 1
ATOM 864 C C . TYR A 1 112 ? 4.772 -8.962 1.968 1.00 98.00 112 TYR A C 1
ATOM 866 O O . TYR A 1 112 ? 5.139 -9.489 0.922 1.00 98.00 112 TYR A O 1
ATOM 874 N N . ALA A 1 113 ? 3.728 -9.423 2.663 1.00 97.19 113 ALA A N 1
ATOM 875 C CA . ALA A 1 113 ? 2.919 -10.538 2.176 1.00 97.19 113 ALA A CA 1
ATOM 876 C C . ALA A 1 113 ? 2.284 -10.211 0.813 1.00 97.19 113 ALA A C 1
ATOM 878 O O . ALA A 1 113 ? 2.321 -11.036 -0.099 1.00 97.19 113 ALA A O 1
ATOM 879 N N . ALA A 1 114 ? 1.764 -8.993 0.651 1.00 96.69 114 ALA A N 1
ATOM 880 C CA . ALA A 1 114 ? 1.224 -8.485 -0.602 1.00 96.69 114 ALA A CA 1
ATOM 881 C C . ALA A 1 114 ? 2.280 -8.420 -1.713 1.00 96.69 114 ALA A C 1
ATOM 883 O O . ALA A 1 114 ? 2.053 -8.959 -2.794 1.00 96.69 114 ALA A O 1
ATOM 884 N N . ALA A 1 115 ? 3.437 -7.809 -1.447 1.00 95.06 115 ALA A N 1
ATOM 885 C CA . ALA A 1 115 ? 4.515 -7.674 -2.424 1.00 95.06 115 ALA A CA 1
ATOM 886 C C . ALA A 1 115 ? 5.051 -9.042 -2.869 1.00 95.06 115 ALA A C 1
ATOM 888 O O . ALA A 1 115 ? 5.211 -9.291 -4.064 1.00 95.06 115 ALA A O 1
ATOM 889 N N . LEU A 1 116 ? 5.264 -9.963 -1.922 1.00 93.81 116 LEU A N 1
ATOM 890 C CA . LEU A 1 116 ? 5.693 -11.324 -2.233 1.00 93.81 116 LEU A CA 1
ATOM 891 C C . LEU A 1 116 ? 4.638 -12.067 -3.059 1.00 93.81 116 LEU A C 1
ATOM 893 O O . LEU A 1 116 ? 4.982 -12.703 -4.052 1.00 93.81 116 LEU A O 1
ATOM 897 N N . SER A 1 117 ? 3.358 -11.939 -2.702 1.00 94.50 117 SER A N 1
ATOM 898 C CA . SER A 1 117 ? 2.261 -12.558 -3.456 1.00 94.50 117 SER A CA 1
ATOM 899 C C . SER A 1 117 ? 2.178 -12.009 -4.881 1.00 94.50 117 SER A C 1
ATOM 901 O O . SER A 1 117 ? 2.064 -12.779 -5.830 1.00 94.50 117 SER A O 1
ATOM 903 N N . ALA A 1 118 ? 2.287 -10.692 -5.064 1.00 93.31 118 ALA A N 1
ATOM 904 C CA . ALA A 1 118 ? 2.252 -10.082 -6.389 1.00 93.31 118 ALA A CA 1
ATOM 905 C C . ALA A 1 118 ? 3.421 -10.568 -7.261 1.00 93.31 118 ALA A C 1
ATOM 907 O O . ALA A 1 118 ? 3.207 -11.058 -8.368 1.00 93.31 118 ALA A O 1
ATOM 908 N N . HIS A 1 119 ? 4.651 -10.485 -6.750 1.00 91.69 119 HIS A N 1
ATOM 909 C CA . HIS A 1 119 ? 5.855 -10.721 -7.547 1.00 91.69 119 HIS A CA 1
ATOM 910 C C . HIS A 1 119 ? 6.268 -12.184 -7.699 1.00 91.69 119 HIS A C 1
ATOM 912 O O . HIS A 1 119 ? 6.905 -12.515 -8.696 1.00 91.69 119 HIS A O 1
ATOM 918 N N . TYR A 1 120 ? 5.937 -13.045 -6.738 1.00 91.56 120 TYR A N 1
ATOM 919 C CA . TYR A 1 120 ? 6.378 -14.444 -6.731 1.00 91.56 120 TYR A CA 1
ATOM 920 C C . TYR A 1 120 ? 5.229 -15.447 -6.857 1.00 91.56 120 TYR A C 1
ATOM 922 O O . TYR A 1 120 ? 5.485 -16.646 -6.914 1.00 91.56 120 TYR A O 1
ATOM 930 N N . VAL A 1 121 ? 3.977 -14.981 -6.938 1.00 94.19 121 VAL A N 1
ATOM 931 C CA . VAL A 1 121 ? 2.812 -15.846 -7.186 1.00 94.19 121 VAL A CA 1
ATOM 932 C C . VAL A 1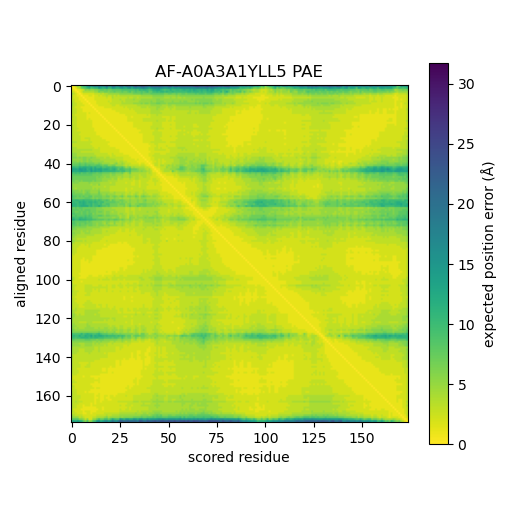 121 ? 2.005 -15.334 -8.376 1.00 94.19 121 VAL A C 1
ATOM 934 O O . VAL A 1 121 ? 1.979 -15.986 -9.415 1.00 94.19 121 VAL A O 1
ATOM 937 N N . VAL A 1 122 ? 1.397 -14.149 -8.271 1.00 94.75 122 VAL A N 1
ATOM 938 C CA . VAL A 1 122 ? 0.438 -13.646 -9.270 1.00 94.75 122 VAL A CA 1
ATOM 939 C C . VAL A 1 122 ? 1.102 -13.369 -10.619 1.00 94.75 122 VAL A C 1
ATOM 941 O O . VAL A 1 122 ? 0.659 -13.905 -11.630 1.00 94.75 122 VAL A O 1
ATOM 944 N N . LEU A 1 123 ? 2.167 -12.564 -10.658 1.00 94.50 123 LEU A N 1
ATOM 945 C CA . LEU A 1 123 ? 2.848 -12.230 -11.914 1.00 94.50 123 LEU A CA 1
ATOM 946 C C . LEU A 1 123 ? 3.489 -13.462 -12.589 1.00 94.50 123 LEU A C 1
ATOM 948 O O . LEU A 1 123 ? 3.266 -13.642 -13.787 1.00 94.50 123 LEU A O 1
ATOM 952 N N . PRO A 1 124 ? 4.177 -14.376 -11.871 1.00 94.81 124 PRO A N 1
ATOM 953 C CA . PRO A 1 124 ? 4.650 -15.628 -12.463 1.00 94.81 124 PRO A CA 1
ATOM 954 C C . PRO A 1 124 ? 3.537 -16.513 -13.036 1.00 94.81 124 PRO A C 1
ATOM 956 O O . PRO A 1 124 ? 3.720 -17.090 -14.105 1.00 94.81 124 PRO A O 1
ATOM 959 N N . MET A 1 125 ? 2.369 -16.594 -12.383 1.00 95.88 125 MET A N 1
ATOM 960 C CA . MET A 1 125 ? 1.210 -17.326 -12.921 1.00 95.88 125 MET A CA 1
ATOM 961 C C . MET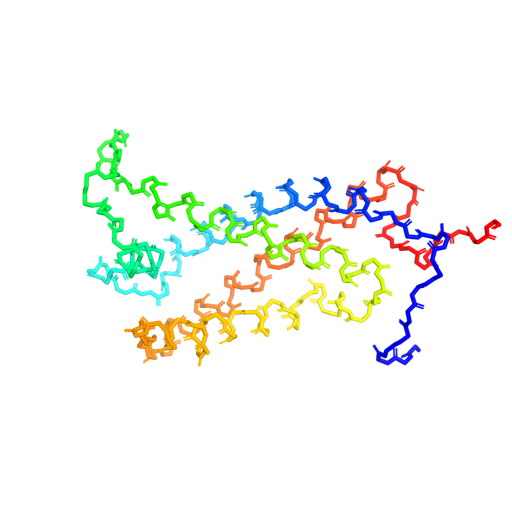 A 1 125 ? 0.676 -16.723 -14.228 1.00 95.88 125 MET A C 1
ATOM 963 O O . MET A 1 125 ? 0.060 -17.434 -15.017 1.00 95.88 125 MET A O 1
ATOM 967 N N . LEU A 1 126 ? 0.929 -15.435 -14.467 1.00 95.19 126 LEU A N 1
ATOM 968 C CA . LEU A 1 126 ? 0.609 -14.731 -15.710 1.00 95.19 126 LEU A CA 1
ATOM 969 C C . LEU A 1 126 ? 1.755 -14.778 -16.739 1.00 95.19 126 LEU A C 1
ATOM 971 O O . LEU A 1 126 ? 1.665 -14.124 -17.773 1.00 95.19 126 LEU A O 1
ATOM 975 N N . GLY A 1 127 ? 2.831 -15.528 -16.476 1.00 94.38 127 GLY A N 1
ATOM 976 C CA . GLY A 1 127 ? 3.989 -15.625 -17.369 1.00 94.38 127 GLY A CA 1
ATOM 977 C C . GLY A 1 127 ? 4.972 -14.453 -17.266 1.00 94.38 127 GLY A C 1
ATOM 978 O O . GLY A 1 127 ? 5.811 -14.295 -18.146 1.00 94.38 127 GLY A O 1
ATOM 979 N N . ILE A 1 128 ? 4.897 -13.651 -16.198 1.00 92.38 128 ILE A N 1
ATOM 980 C CA . ILE A 1 128 ? 5.763 -12.488 -15.945 1.00 92.38 128 ILE A CA 1
ATOM 981 C C . ILE A 1 128 ? 6.642 -12.773 -14.710 1.00 92.38 128 ILE A C 1
ATOM 983 O O . ILE A 1 128 ? 6.357 -12.282 -13.612 1.00 92.38 128 ILE A O 1
ATOM 987 N N . PRO A 1 129 ? 7.683 -13.620 -14.814 1.00 88.19 129 PRO A N 1
ATOM 988 C CA . PRO A 1 129 ? 8.550 -13.911 -13.679 1.00 88.19 129 PRO A CA 1
ATOM 989 C C . PRO A 1 129 ? 9.400 -12.690 -13.310 1.00 88.19 129 PRO A C 1
ATOM 991 O O . PRO A 1 129 ? 9.899 -11.969 -14.171 1.00 88.19 129 PRO A O 1
ATOM 994 N N . ARG A 1 130 ? 9.599 -12.471 -12.008 1.00 83.94 130 ARG A N 1
ATOM 995 C CA . ARG A 1 130 ? 10.537 -11.459 -11.515 1.00 83.94 130 ARG A CA 1
ATOM 996 C C . ARG A 1 130 ? 11.964 -11.998 -11.569 1.00 83.94 130 ARG A C 1
ATOM 998 O O . ARG A 1 130 ? 12.248 -13.034 -10.972 1.00 83.94 130 ARG A O 1
ATOM 1005 N N . GLU A 1 131 ? 12.875 -11.247 -12.178 1.00 85.00 131 GLU A N 1
ATOM 1006 C CA . GLU A 1 131 ? 14.308 -11.501 -12.027 1.00 85.00 131 GLU A CA 1
ATOM 1007 C C . GLU A 1 131 ? 14.781 -11.084 -10.628 1.00 85.00 131 GLU A C 1
ATOM 1009 O O . GLU A 1 131 ? 14.524 -9.970 -10.159 1.00 85.00 131 GLU A O 1
ATOM 1014 N N . PHE A 1 132 ? 15.451 -11.999 -9.927 1.00 88.69 132 PHE A N 1
ATOM 1015 C CA . PHE A 1 132 ? 15.953 -11.734 -8.585 1.00 88.69 132 PHE A CA 1
ATOM 1016 C C . PHE A 1 132 ? 17.335 -11.080 -8.636 1.00 88.69 132 PHE A C 1
ATOM 1018 O O . PHE A 1 132 ? 18.274 -11.616 -9.220 1.00 88.69 132 PHE A O 1
ATOM 1025 N N . SER A 1 133 ? 17.485 -9.961 -7.932 1.00 92.44 133 SER A N 1
ATOM 1026 C CA . SER A 1 133 ? 18.779 -9.347 -7.641 1.00 92.44 133 SER A CA 1
ATOM 1027 C C . SER A 1 133 ? 18.784 -8.813 -6.211 1.00 92.44 133 SER A C 1
ATOM 1029 O O . SER A 1 133 ? 17.750 -8.372 -5.705 1.00 92.44 133 SER A O 1
ATOM 1031 N N . ILE A 1 134 ? 19.944 -8.830 -5.545 1.00 93.31 134 ILE A N 1
ATOM 1032 C CA . ILE A 1 134 ? 20.064 -8.295 -4.178 1.00 93.31 134 ILE A CA 1
ATOM 1033 C C . ILE A 1 134 ? 19.679 -6.803 -4.129 1.00 93.31 134 ILE A C 1
ATOM 1035 O O . ILE A 1 134 ? 18.860 -6.450 -3.279 1.00 93.31 134 ILE A O 1
ATOM 1039 N N . PRO A 1 135 ? 20.171 -5.922 -5.029 1.00 94.06 135 PRO A N 1
ATOM 1040 C CA . PRO A 1 135 ? 19.775 -4.513 -5.016 1.00 94.06 135 PRO A CA 1
ATOM 1041 C C . PRO A 1 135 ? 18.275 -4.316 -5.257 1.00 94.06 135 PRO A C 1
ATOM 1043 O O . PRO A 1 135 ? 17.630 -3.576 -4.515 1.00 94.06 135 PRO A O 1
ATOM 1046 N N . GLY A 1 136 ? 17.699 -5.029 -6.232 1.00 93.12 136 GLY A N 1
ATOM 1047 C CA . GLY A 1 136 ? 16.271 -4.940 -6.537 1.00 93.12 136 GLY A CA 1
ATOM 1048 C C . GLY A 1 136 ? 15.394 -5.439 -5.390 1.00 93.12 136 GLY A C 1
ATOM 1049 O O . GLY A 1 136 ? 14.359 -4.845 -5.092 1.00 93.12 136 GLY A O 1
ATOM 1050 N N . PHE A 1 137 ? 15.830 -6.490 -4.693 1.00 92.88 137 PHE A N 1
ATOM 1051 C CA . PHE A 1 137 ? 15.162 -6.991 -3.497 1.00 92.88 137 PHE A CA 1
ATOM 1052 C C . PHE A 1 137 ? 15.213 -5.983 -2.341 1.00 92.88 137 PHE A C 1
ATOM 1054 O O . PHE A 1 137 ? 14.189 -5.730 -1.712 1.00 92.88 137 PHE A O 1
ATOM 1061 N N . LEU A 1 138 ? 16.365 -5.356 -2.083 1.00 95.56 138 LEU A N 1
ATOM 1062 C CA . LEU A 1 138 ? 16.491 -4.326 -1.043 1.00 95.56 138 LEU A CA 1
ATOM 1063 C C . LEU A 1 138 ? 15.651 -3.083 -1.354 1.00 95.56 138 LEU A C 1
ATOM 1065 O O . LEU A 1 138 ? 15.019 -2.530 -0.451 1.00 95.56 138 LEU A O 1
ATOM 1069 N N . SER A 1 139 ? 15.606 -2.668 -2.623 1.00 95.81 139 SER A N 1
ATOM 1070 C CA . SER A 1 139 ? 14.718 -1.592 -3.063 1.00 95.81 139 SER A CA 1
ATOM 1071 C C . SER A 1 139 ? 13.255 -1.956 -2.831 1.00 95.81 139 SER A C 1
ATOM 1073 O O . SER A 1 139 ? 12.507 -1.150 -2.273 1.0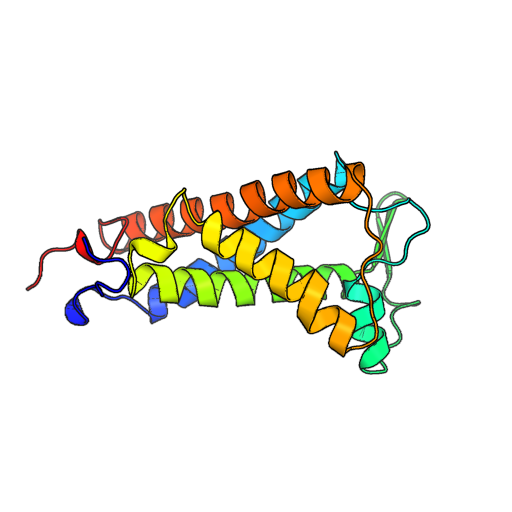0 95.81 139 SER A O 1
ATOM 1075 N N . GLU A 1 140 ? 12.850 -3.184 -3.162 1.00 94.81 140 GLU A N 1
ATOM 1076 C CA . GLU A 1 140 ? 11.487 -3.643 -2.908 1.00 94.81 140 GLU A CA 1
ATOM 1077 C C . GLU A 1 140 ? 11.135 -3.606 -1.428 1.00 94.81 140 GLU A C 1
ATOM 1079 O O . GLU A 1 140 ? 10.054 -3.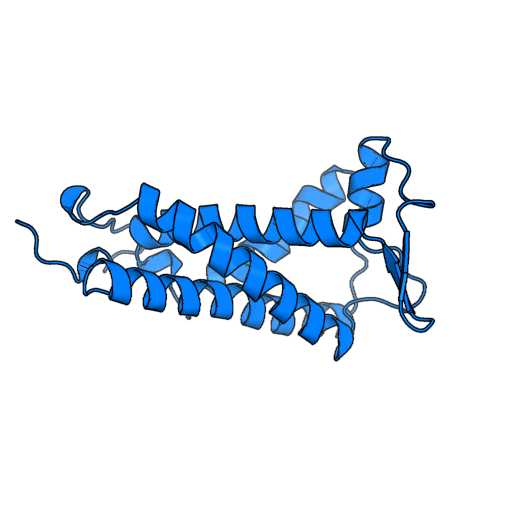139 -1.074 1.00 94.81 140 GLU A O 1
ATOM 1084 N N . LEU A 1 141 ? 12.043 -4.064 -0.562 1.00 96.19 141 LEU A N 1
ATOM 1085 C CA . LEU A 1 141 ? 11.815 -4.072 0.877 1.00 96.19 141 LEU A CA 1
ATOM 1086 C C . LEU A 1 141 ? 11.576 -2.654 1.405 1.00 96.19 141 LEU A C 1
ATOM 1088 O O . LEU A 1 141 ? 10.563 -2.399 2.058 1.00 96.19 141 LEU A O 1
ATOM 1092 N N . GLY A 1 142 ? 12.470 -1.716 1.084 1.00 97.69 142 GLY A N 1
ATOM 1093 C CA . GLY A 1 142 ? 12.338 -0.330 1.533 1.00 97.69 142 GLY A CA 1
ATOM 1094 C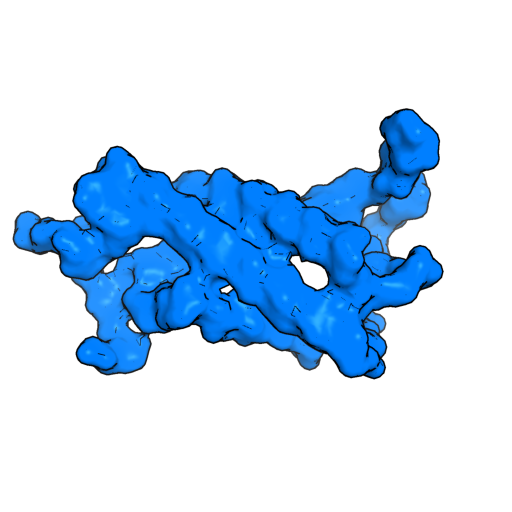 C . GLY A 1 142 ? 11.088 0.349 0.972 1.00 97.69 142 GLY A C 1
ATOM 1095 O O . GLY A 1 142 ? 10.307 0.937 1.721 1.00 97.69 142 GLY A O 1
ATOM 1096 N N . GLY A 1 143 ? 10.842 0.196 -0.329 1.00 97.69 143 GLY A N 1
ATOM 1097 C CA . GLY A 1 143 ? 9.690 0.798 -0.992 1.00 97.69 143 GLY A CA 1
ATOM 1098 C C . GLY A 1 143 ? 8.371 0.228 -0.482 1.00 97.69 143 GLY A C 1
ATOM 1099 O O . GLY A 1 143 ? 7.455 0.988 -0.179 1.00 97.69 143 GLY A O 1
ATOM 1100 N N . THR A 1 144 ? 8.277 -1.095 -0.324 1.00 97.75 144 THR A N 1
ATOM 1101 C CA . THR A 1 144 ? 7.086 -1.763 0.222 1.00 97.75 144 THR A CA 1
ATOM 1102 C C . THR A 1 144 ? 6.806 -1.310 1.649 1.00 97.75 144 THR A C 1
ATOM 1104 O O . THR A 1 144 ? 5.650 -1.054 1.987 1.00 97.75 144 THR A O 1
ATOM 1107 N N . LEU A 1 145 ? 7.847 -1.169 2.479 1.00 98.38 145 LEU A N 1
ATOM 1108 C CA . LEU A 1 145 ? 7.704 -0.674 3.844 1.00 98.38 145 LEU A CA 1
ATOM 1109 C C . LEU A 1 145 ? 7.146 0.749 3.867 1.00 98.38 145 LEU A C 1
ATOM 1111 O O . LEU A 1 145 ? 6.162 0.995 4.560 1.00 98.38 145 LEU A O 1
ATOM 1115 N N . LEU A 1 146 ? 7.742 1.673 3.109 1.00 98.19 146 LEU A N 1
ATOM 1116 C CA . LEU A 1 146 ? 7.292 3.067 3.050 1.00 98.19 146 LEU A CA 1
ATOM 1117 C C . LEU A 1 146 ? 5.871 3.186 2.492 1.00 98.19 146 LEU A C 1
ATOM 1119 O O . LEU A 1 146 ? 5.066 3.960 3.012 1.00 98.19 146 LEU A O 1
ATOM 1123 N N . TRP A 1 147 ? 5.554 2.390 1.473 1.00 98.56 147 TRP A N 1
ATOM 1124 C CA . TRP A 1 147 ? 4.233 2.309 0.861 1.00 98.56 147 TRP A CA 1
ATOM 1125 C C . TRP A 1 147 ? 3.157 1.910 1.877 1.00 98.56 147 TRP A C 1
ATOM 1127 O O . TRP A 1 147 ? 2.232 2.686 2.130 1.00 98.56 147 TRP A O 1
ATOM 1137 N N . ILE A 1 148 ? 3.294 0.745 2.522 1.00 98.69 148 ILE A N 1
ATOM 1138 C CA . ILE A 1 148 ? 2.274 0.261 3.463 1.00 98.69 148 ILE A CA 1
ATOM 1139 C C . ILE A 1 148 ? 2.226 1.090 4.748 1.00 98.69 148 ILE A C 1
ATOM 1141 O O . ILE A 1 148 ? 1.148 1.335 5.290 1.00 98.69 148 ILE A O 1
ATOM 1145 N N . TRP A 1 149 ? 3.379 1.586 5.203 1.00 98.56 149 TRP A N 1
ATOM 1146 C CA . TRP A 1 149 ? 3.451 2.491 6.343 1.00 98.56 149 TRP A CA 1
ATOM 1147 C C . TRP A 1 149 ? 2.672 3.781 6.081 1.00 98.56 149 TRP A C 1
ATOM 1149 O O . TRP A 1 149 ? 1.905 4.216 6.939 1.00 98.56 149 TRP A O 1
ATOM 1159 N N . SER A 1 150 ? 2.801 4.353 4.881 1.00 98.75 150 SER A N 1
ATOM 1160 C CA . SER A 1 150 ? 2.049 5.544 4.481 1.00 98.75 150 SER A CA 1
ATOM 1161 C C . SER A 1 150 ? 0.544 5.276 4.474 1.00 98.75 150 SER A C 1
ATOM 1163 O O . SER A 1 150 ? -0.218 6.085 5.005 1.00 98.75 150 SER A O 1
ATOM 1165 N N . ILE A 1 151 ? 0.109 4.117 3.960 1.00 98.88 151 ILE A N 1
ATOM 1166 C CA . ILE A 1 151 ? -1.302 3.707 4.020 1.00 98.88 151 ILE A CA 1
ATOM 1167 C C . ILE A 1 151 ? -1.788 3.676 5.475 1.00 98.88 151 ILE A C 1
ATOM 1169 O O . ILE A 1 151 ? -2.833 4.250 5.778 1.00 98.88 151 ILE A O 1
ATOM 1173 N N . GLU A 1 152 ? -1.040 3.054 6.391 1.00 98.75 152 GLU A N 1
ATOM 1174 C CA . GLU A 1 152 ? -1.420 2.976 7.807 1.00 98.75 152 GLU A CA 1
ATOM 1175 C C . GLU A 1 152 ? -1.471 4.347 8.488 1.00 98.75 152 GLU A C 1
ATOM 1177 O O . GLU A 1 152 ? -2.377 4.597 9.288 1.00 98.75 152 GLU A O 1
ATOM 1182 N N . VAL A 1 153 ? -0.529 5.241 8.176 1.00 98.62 153 VAL A N 1
ATOM 1183 C CA . VAL A 1 153 ? -0.511 6.611 8.706 1.00 98.62 153 VAL A CA 1
ATOM 1184 C C . VAL A 1 153 ? -1.771 7.361 8.281 1.00 98.62 153 VAL A C 1
ATOM 1186 O O . VAL A 1 153 ? -2.484 7.873 9.146 1.00 98.62 153 VAL A O 1
ATOM 1189 N N . PHE A 1 154 ? -2.096 7.374 6.983 1.00 98.69 154 PHE A N 1
ATOM 1190 C CA . PHE A 1 154 ? -3.307 8.036 6.489 1.00 98.69 154 PHE A CA 1
ATOM 1191 C C . PHE A 1 154 ? -4.578 7.367 7.009 1.00 98.69 154 PHE A C 1
ATOM 1193 O O . PHE A 1 154 ? -5.505 8.068 7.420 1.00 98.69 154 PHE A O 1
ATOM 1200 N N . ARG A 1 155 ? -4.606 6.028 7.084 1.00 98.75 155 ARG A N 1
ATOM 1201 C CA . ARG A 1 155 ? -5.731 5.280 7.654 1.00 98.75 155 ARG A CA 1
ATOM 1202 C C . ARG A 1 155 ? -6.028 5.735 9.076 1.00 98.75 155 ARG A C 1
ATOM 1204 O O . ARG A 1 155 ? -7.161 6.107 9.375 1.00 98.75 155 ARG A O 1
ATOM 1211 N N . ALA A 1 156 ? -5.021 5.702 9.945 1.00 98.62 156 ALA A N 1
ATOM 1212 C CA . ALA A 1 156 ? -5.171 6.062 11.348 1.00 98.62 156 ALA A CA 1
ATOM 1213 C C . ALA A 1 156 ? -5.541 7.543 11.519 1.00 98.62 156 ALA A C 1
ATOM 1215 O O . ALA A 1 156 ? -6.470 7.845 12.264 1.00 98.62 156 ALA A O 1
ATOM 1216 N N . TYR A 1 157 ? -4.855 8.444 10.806 1.00 98.69 157 TYR A N 1
ATOM 1217 C CA . TYR A 1 157 ? -5.075 9.890 10.886 1.00 98.69 157 TYR A CA 1
ATOM 1218 C C . TYR A 1 157 ? -6.488 10.292 10.450 1.00 98.69 157 TYR A C 1
ATOM 1220 O O . TYR A 1 157 ? -7.209 10.958 11.190 1.00 98.69 157 TYR A O 1
ATOM 1228 N N . MET A 1 158 ? -6.923 9.852 9.266 1.00 98.69 158 MET A N 1
ATOM 1229 C CA . MET A 1 158 ? -8.235 10.231 8.738 1.00 98.69 158 MET A CA 1
ATOM 1230 C C . MET A 1 158 ? -9.372 9.591 9.533 1.00 98.69 158 MET A C 1
ATOM 1232 O O . MET A 1 158 ? -10.410 10.218 9.749 1.00 98.69 158 MET A O 1
ATOM 1236 N N . ARG A 1 159 ? -9.183 8.352 10.006 1.00 98.44 159 ARG A N 1
ATOM 1237 C CA . ARG A 1 159 ? -10.170 7.694 10.861 1.00 98.44 159 ARG A CA 1
ATOM 1238 C C . ARG A 1 159 ? -10.315 8.420 12.193 1.00 98.44 159 ARG A C 1
ATOM 1240 O O . ARG A 1 159 ? -11.439 8.650 12.629 1.00 98.44 159 ARG A O 1
ATOM 1247 N N . GLU A 1 160 ? -9.201 8.806 12.810 1.00 98.62 160 GLU A N 1
ATOM 1248 C CA . GLU A 1 160 ? -9.206 9.608 14.032 1.00 98.62 160 GLU A CA 1
ATOM 1249 C C . GLU A 1 160 ? -9.919 10.941 13.818 1.00 98.62 160 GLU A C 1
ATOM 1251 O O . GLU A 1 160 ? -10.795 11.277 14.607 1.00 98.62 160 GLU A O 1
ATOM 1256 N N . GLY A 1 161 ? -9.645 11.641 12.716 1.00 98.38 161 GLY A N 1
ATOM 1257 C CA . GLY A 1 161 ? -10.364 12.869 12.371 1.00 98.38 161 GLY A CA 1
ATOM 1258 C C . GLY A 1 161 ? -11.877 12.669 12.216 1.00 98.38 161 GLY A C 1
ATOM 1259 O O . GLY A 1 161 ? -12.656 13.530 12.612 1.00 98.38 161 GLY A O 1
ATOM 1260 N N . ALA A 1 162 ? -12.311 11.522 11.686 1.00 98.00 162 ALA A N 1
ATOM 1261 C CA . ALA A 1 162 ? -13.724 11.237 11.440 1.00 98.00 162 ALA A CA 1
ATOM 1262 C C . ALA A 1 162 ? -14.481 10.671 12.656 1.00 98.00 162 ALA A C 1
ATOM 1264 O O . ALA A 1 162 ? -15.694 10.853 12.756 1.00 98.00 162 ALA A O 1
ATOM 1265 N N . THR A 1 163 ? -13.816 9.944 13.558 1.00 97.44 163 THR A N 1
ATOM 1266 C CA . THR A 1 163 ? -14.490 9.251 14.674 1.00 97.44 163 THR A CA 1
ATOM 1267 C C . THR A 1 163 ? -13.968 9.621 16.058 1.00 97.44 163 THR A C 1
ATOM 1269 O O . THR A 1 163 ? -14.515 9.124 17.038 1.00 97.44 163 THR A O 1
ATOM 1272 N N . GLY A 1 164 ? -12.883 10.387 16.157 1.00 98.00 164 GLY A N 1
ATOM 1273 C CA . GLY A 1 164 ? -12.127 10.622 17.393 1.00 98.00 164 GLY A CA 1
ATOM 1274 C C . GLY A 1 164 ? -11.207 9.467 17.811 1.00 98.00 164 GLY A C 1
ATOM 1275 O O . GLY A 1 164 ? -10.618 9.527 18.883 1.00 98.00 164 GLY A O 1
ATOM 1276 N N . TYR A 1 165 ? -11.089 8.406 16.997 1.00 98.00 165 TYR A N 1
ATOM 1277 C CA . TYR A 1 165 ? -10.330 7.197 17.343 1.00 98.00 165 TYR A CA 1
ATOM 1278 C C . TYR A 1 165 ? -9.562 6.646 16.138 1.00 98.00 165 TYR A C 1
ATOM 1280 O O . TYR A 1 165 ? -10.135 6.425 15.067 1.00 98.00 165 TYR A O 1
ATOM 1288 N N . LYS A 1 166 ? -8.272 6.350 16.325 1.00 97.75 166 LYS A N 1
ATOM 1289 C CA . LYS A 1 166 ? -7.394 5.790 15.277 1.00 97.75 166 LYS A CA 1
ATOM 1290 C C . LYS A 1 166 ? -7.808 4.388 14.838 1.00 97.75 166 LYS A C 1
ATOM 1292 O O . LYS A 1 166 ? -7.558 3.994 13.694 1.00 97.75 166 LYS A O 1
ATOM 1297 N N . ASN A 1 167 ? -8.422 3.626 15.741 1.00 97.88 167 ASN A N 1
ATOM 1298 C CA . ASN A 1 167 ? -8.783 2.233 15.515 1.00 97.88 167 ASN A CA 1
ATOM 1299 C C . ASN A 1 167 ? -10.179 1.926 16.054 1.00 97.88 167 ASN A C 1
ATOM 1301 O O . ASN A 1 167 ? -10.690 2.615 16.936 1.00 97.88 167 ASN A O 1
ATOM 1305 N N . ALA A 1 168 ? -10.803 0.880 15.514 1.00 97.38 168 ALA A N 1
ATOM 1306 C CA . ALA A 1 168 ? -12.143 0.482 15.926 1.00 97.38 168 ALA A CA 1
ATOM 1307 C C . ALA A 1 168 ? -12.195 0.041 17.395 1.00 97.38 168 ALA A C 1
ATOM 1309 O O . ALA A 1 168 ? -13.092 0.463 18.117 1.00 97.38 168 ALA A O 1
ATOM 1310 N N . GLU A 1 169 ? -11.227 -0.749 17.862 1.00 96.12 169 GLU A N 1
ATOM 1311 C CA . GLU A 1 169 ? -11.203 -1.252 19.240 1.00 96.12 169 GLU A CA 1
ATOM 1312 C C . GLU A 1 169 ? -11.040 -0.157 20.305 1.00 96.12 169 GLU A C 1
ATOM 1314 O O . GLU A 1 169 ? -11.408 -0.390 21.453 1.00 96.12 169 GLU A O 1
ATOM 1319 N N . ASP A 1 170 ? -10.556 1.028 19.922 1.00 96.00 170 ASP A N 1
ATOM 1320 C CA . ASP A 1 170 ? -10.393 2.171 20.827 1.00 96.00 170 ASP A CA 1
ATOM 1321 C C . ASP A 1 170 ? -11.726 2.905 21.077 1.00 96.00 170 ASP A C 1
ATOM 1323 O O . ASP A 1 170 ? -11.876 3.632 22.059 1.00 96.00 170 ASP A O 1
ATOM 1327 N N . MET A 1 171 ? -12.708 2.740 20.183 1.00 95.50 171 MET A N 1
ATOM 1328 C CA . MET A 1 171 ? -13.994 3.430 20.256 1.00 95.50 171 MET A CA 1
ATOM 1329 C C . MET A 1 171 ? -14.900 2.787 21.322 1.00 95.50 171 MET A C 1
ATOM 1331 O O . MET A 1 171 ? -15.080 1.576 21.297 1.00 95.50 171 MET A O 1
ATOM 1335 N N . PRO A 1 172 ? -15.566 3.534 22.216 1.00 93.56 172 PRO A N 1
ATOM 1336 C CA . PRO A 1 172 ? -16.483 2.951 23.193 1.00 93.56 172 PRO A CA 1
ATOM 1337 C C . PRO A 1 172 ? -17.611 2.154 22.527 1.00 93.56 172 PRO A C 1
ATOM 1339 O O . PRO A 1 172 ? -18.232 2.616 21.564 1.00 93.56 172 PRO A O 1
ATOM 1342 N N . VAL A 1 173 ? -17.904 0.965 23.056 1.00 89.75 173 VAL A N 1
ATOM 1343 C CA . VAL A 1 173 ? -19.082 0.194 22.645 1.00 89.75 173 VAL A CA 1
ATOM 1344 C C . VAL A 1 173 ? -20.298 0.830 23.312 1.00 89.75 173 VAL A C 1
ATOM 1346 O O . VAL A 1 173 ? -20.424 0.778 24.532 1.00 89.75 173 VAL A O 1
ATOM 1349 N N . LYS A 1 174 ? -21.156 1.463 22.509 1.00 71.81 174 LYS A N 1
ATOM 1350 C CA . LYS A 1 174 ? -22.489 1.898 22.938 1.00 71.81 174 LYS A CA 1
ATOM 1351 C C . LYS A 1 174 ? -23.517 0.779 22.743 1.00 71.81 174 LYS A C 1
ATOM 1353 O O . LYS A 1 174 ? -23.387 -0.027 21.781 1.00 71.81 174 LYS A O 1
#

pLDDT: mean 94.85, std 4.61, range [66.69, 98.88]

Radius of gyration: 17.74 Å; Cα contacts (8 Å, |Δi|>4): 226; chains: 1; bounding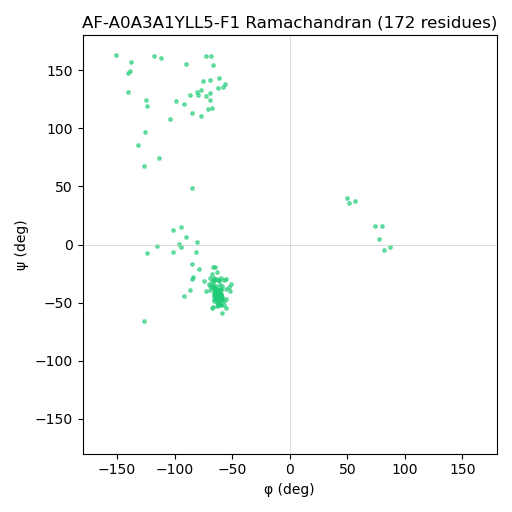 box: 43×36×51 Å

Foldseek 3Di:
DDQADWFDPQLFDLVLQLVLLLVLLQVLLVLLVVLCVVQPLDDPPDDDLLCVVCVLVVDDQPPQWDADPNDIDRVSSSVSSSVVSSVLLSVLSNCCQTGVNCCVVHNLVVLVVVLCCVAVPVCVVSVRHDDDDPSSVVSSSVSSSSSSNSSSVSQQVSVCVVQVGSYSNVHDDD

Mean predicted aligned error: 3.44 Å

Secondary structure (DSSP, 8-state):
--TTPPPPGGG--HHHHHHHHHHHHHHHHHHHHHHHHHS-SS-TTSPPHHHHHHHHTT---TT-EEEETTEEEEHHHHHHHHHHHHHHHHHHHHHHHH-GGGGGGGGHHHHHHHHHHIIIIIHHHTT-PPPP-HHHHHHHHHHHHHHHHHHHHHHHHHHHHHHS-SSGGGS---

Solvent-accessible surface area (backbone atoms only — not comparable to full-atom values): 9225 Å² total; per-residue (Å²): 135,63,84,83,48,61,43,62,76,90,47,46,55,60,71,58,25,48,60,45,10,48,57,20,6,48,55,17,33,53,51,27,52,56,39,38,73,76,43,51,51,64,60,96,87,56,81,54,67,52,49,57,56,39,43,74,74,71,45,84,58,88,81,39,55,48,73,58,97,84,46,74,47,47,57,59,35,50,50,48,49,36,50,50,30,23,53,51,26,29,53,47,39,42,44,36,40,41,29,56,58,50,43,44,83,45,18,36,62,51,29,50,52,49,52,49,42,46,47,73,43,53,31,39,76,70,73,48,68,66,85,87,45,72,64,25,50,54,29,44,52,55,27,38,39,55,21,28,33,42,27,43,52,45,46,28,52,54,37,20,75,73,68,78,31,57,45,28,76,73,42,82,88,127

InterPro domains:
  IPR009898 Protein of unknown function DUF1440 [PF07274] (26-153)